Protein AF-A0A6G1E9P6-F1 (afdb_monomer_lite)

Organism: NCBI:txid110450

Foldseek 3Di:
DFWWKKKWFADPVPQFTAWIWTRDPVDIDDGDGDRPHDIDMDTDPQPWDFPDKDFDDDPGTNDIDTDTDHD

Sequence (71 aa):
MGSSCVIIHVRDYTHVITSLKFVTNHHTIGPFGDGTDTPFGFPVLNNGSIIGFFARASHCLEAIGVYVHPL

Structure (mmCIF, N/CA/C/O backbone):
data_AF-A0A6G1E9P6-F1
#
_entry.id   AF-A0A6G1E9P6-F1
#
loop_
_atom_site.group_PDB
_atom_site.id
_atom_site.type_symbol
_atom_site.label_atom_id
_atom_site.label_alt_id
_atom_site.label_comp_id
_atom_site.label_asym_id
_atom_site.label_entity_id
_atom_site.label_seq_id
_atom_site.pdbx_PDB_ins_code
_atom_site.Cartn_x
_atom_site.Cartn_y
_atom_site.Cartn_z
_atom_site.occupancy
_atom_site.B_iso_or_equiv
_atom_site.auth_seq_id
_atom_site.auth_comp_id
_atom_site.auth_asym_id
_atom_site.auth_atom_id
_atom_site.pdbx_PDB_model_num
ATOM 1 N N . MET A 1 1 ? -7.652 -0.981 22.407 1.00 48.00 1 MET A N 1
ATOM 2 C CA . MET A 1 1 ? -8.086 0.066 21.457 1.00 48.00 1 MET A CA 1
ATOM 3 C C . MET A 1 1 ? -6.978 0.220 20.428 1.00 48.00 1 MET A C 1
ATOM 5 O O . MET A 1 1 ? -6.026 0.937 20.687 1.00 48.00 1 MET A O 1
ATOM 9 N N . GLY A 1 2 ? -7.008 -0.571 19.354 1.00 54.38 2 GLY A N 1
ATOM 10 C CA . GLY A 1 2 ? -5.941 -0.598 18.349 1.00 54.38 2 GLY A CA 1
ATOM 11 C C . GLY A 1 2 ? -6.524 -0.297 16.978 1.00 54.38 2 GLY A C 1
ATOM 12 O O . GLY A 1 2 ? -7.413 -1.019 16.533 1.00 54.38 2 GLY A O 1
ATOM 13 N N . SER A 1 3 ? -6.066 0.780 16.347 1.00 61.75 3 SER A N 1
ATOM 14 C CA . SER A 1 3 ? -6.467 1.161 14.992 1.00 61.75 3 SER A CA 1
ATOM 15 C C . SER A 1 3 ? -5.812 0.219 13.981 1.00 61.75 3 SER A C 1
ATOM 17 O O . SER A 1 3 ? -4.597 0.025 14.025 1.00 61.75 3 SER A O 1
ATOM 19 N N . SER A 1 4 ? -6.598 -0.363 13.073 1.00 77.38 4 SER A N 1
ATOM 20 C CA . SER A 1 4 ? -6.043 -1.116 11.941 1.00 77.38 4 SER A CA 1
ATOM 21 C C . SER A 1 4 ? -5.544 -0.139 10.874 1.00 77.38 4 SER A C 1
ATOM 23 O O . SER A 1 4 ? -6.143 0.914 10.672 1.00 77.38 4 SER A O 1
ATOM 25 N N . CYS A 1 5 ? -4.435 -0.442 10.209 1.00 81.06 5 CYS A N 1
ATOM 26 C CA . CYS A 1 5 ? -3.828 0.426 9.204 1.00 81.06 5 CYS A CA 1
ATOM 27 C C . CYS A 1 5 ? -3.050 -0.397 8.174 1.00 81.06 5 CYS A C 1
ATOM 29 O O . CYS A 1 5 ? -2.515 -1.461 8.484 1.00 81.06 5 CYS A O 1
ATOM 31 N N . VAL A 1 6 ? -2.948 0.111 6.952 1.00 84.75 6 VAL A N 1
ATOM 32 C CA . VAL A 1 6 ? -2.058 -0.434 5.920 1.00 84.75 6 VAL A CA 1
ATOM 33 C C . VAL A 1 6 ? -0.941 0.572 5.703 1.00 84.75 6 VAL A C 1
ATOM 35 O O . VAL A 1 6 ? -1.231 1.730 5.418 1.00 84.75 6 VAL A O 1
ATOM 38 N N . ILE A 1 7 ? 0.312 0.138 5.847 1.00 85.69 7 ILE A N 1
ATOM 39 C CA . ILE A 1 7 ? 1.504 0.941 5.547 1.00 85.69 7 ILE A CA 1
ATOM 40 C C . ILE A 1 7 ? 2.167 0.387 4.291 1.00 85.69 7 ILE A C 1
ATOM 42 O O . ILE A 1 7 ? 2.300 -0.827 4.135 1.00 85.69 7 ILE A O 1
ATOM 46 N N . ILE A 1 8 ? 2.575 1.281 3.404 1.00 86.19 8 ILE A N 1
ATOM 47 C CA . ILE A 1 8 ? 2.962 0.980 2.035 1.00 86.19 8 ILE A CA 1
ATOM 48 C C . ILE A 1 8 ? 4.192 1.818 1.688 1.00 86.19 8 ILE A C 1
ATOM 50 O O . ILE A 1 8 ? 4.223 2.998 2.017 1.00 86.19 8 ILE A O 1
ATOM 54 N N . HIS A 1 9 ? 5.183 1.234 1.020 1.00 85.75 9 HIS A N 1
ATOM 55 C CA . HIS A 1 9 ? 6.322 1.980 0.473 1.00 85.75 9 HIS A CA 1
ATOM 56 C C . HIS A 1 9 ? 6.236 2.020 -1.052 1.00 85.75 9 HIS A C 1
ATOM 58 O O . HIS A 1 9 ? 5.865 1.016 -1.667 1.00 85.75 9 HIS A O 1
ATOM 64 N N . VAL A 1 10 ? 6.543 3.176 -1.646 1.00 80.44 10 VAL A N 1
ATOM 65 C CA . VAL A 1 10 ? 6.469 3.418 -3.097 1.00 80.44 10 VAL A CA 1
ATOM 66 C C . VAL A 1 10 ? 7.785 3.971 -3.612 1.00 80.44 10 VAL A C 1
ATOM 68 O O . VAL A 1 10 ? 8.365 4.853 -2.983 1.00 80.44 10 VAL A O 1
ATOM 71 N N . ARG A 1 11 ? 8.211 3.518 -4.797 1.00 81.81 11 ARG A N 1
ATOM 72 C CA . ARG A 1 11 ? 9.331 4.125 -5.533 1.00 81.81 11 ARG A CA 1
ATOM 73 C C . ARG A 1 11 ? 8.894 5.306 -6.378 1.00 81.81 11 ARG A C 1
ATOM 75 O O . ARG A 1 11 ? 8.115 5.134 -7.309 1.00 81.81 11 ARG A O 1
ATOM 82 N N . ASP A 1 12 ? 9.478 6.473 -6.128 1.00 71.81 12 ASP A N 1
ATOM 83 C CA . ASP A 1 12 ? 9.109 7.725 -6.802 1.00 71.81 12 ASP A CA 1
ATOM 84 C C . ASP A 1 12 ? 9.407 7.741 -8.310 1.00 71.81 12 ASP A C 1
ATOM 86 O O . ASP A 1 12 ? 8.699 8.396 -9.066 1.00 71.81 12 ASP A O 1
ATOM 90 N N . TYR A 1 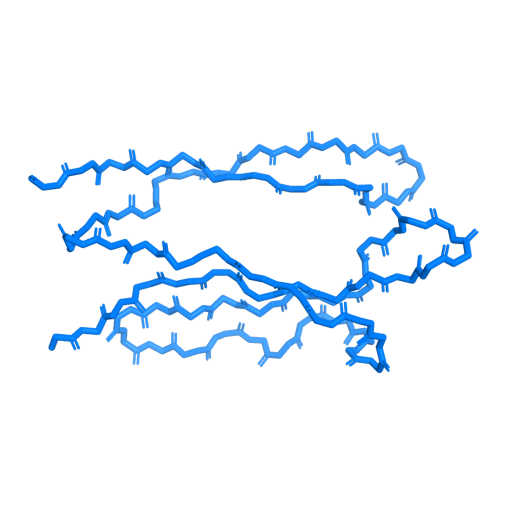13 ? 10.404 6.984 -8.781 1.00 71.81 13 TYR A N 1
ATOM 91 C CA . TYR A 1 13 ? 10.747 6.951 -10.211 1.00 71.81 13 TYR A CA 1
ATOM 92 C C . TYR A 1 13 ? 9.755 6.163 -11.074 1.00 71.81 13 TYR A C 1
ATOM 94 O O . TYR A 1 13 ? 9.675 6.390 -12.279 1.00 71.81 13 TYR A O 1
ATOM 102 N N . THR A 1 14 ? 9.033 5.211 -10.483 1.00 76.69 14 THR A N 1
ATOM 103 C CA . THR A 1 14 ? 8.153 4.286 -11.216 1.00 76.69 14 THR A CA 1
ATOM 104 C C . THR A 1 14 ? 6.740 4.211 -10.646 1.00 76.69 14 THR A C 1
ATOM 106 O O . THR A 1 14 ? 5.894 3.549 -11.236 1.00 76.69 14 THR A O 1
ATOM 109 N N . HIS A 1 15 ? 6.472 4.888 -9.525 1.00 80.44 15 HIS A N 1
ATOM 110 C CA . HIS A 1 15 ? 5.209 4.863 -8.783 1.00 80.44 15 HIS A CA 1
ATOM 111 C C . HIS A 1 15 ? 4.667 3.442 -8.563 1.00 80.44 15 HIS A C 1
ATOM 113 O O . HIS A 1 15 ? 3.480 3.175 -8.734 1.00 80.44 15 HIS A O 1
ATOM 119 N N . VAL A 1 16 ? 5.556 2.518 -8.189 1.00 89.75 16 VAL A N 1
ATOM 120 C CA . VAL A 1 16 ? 5.194 1.139 -7.836 1.00 89.75 16 VAL A CA 1
ATOM 121 C C . VAL A 1 16 ? 5.317 0.926 -6.341 1.00 89.75 16 VAL A C 1
ATOM 123 O O . VAL A 1 16 ? 6.241 1.434 -5.703 1.00 89.75 16 VAL A O 1
ATOM 126 N N . ILE A 1 17 ? 4.405 0.134 -5.796 1.00 91.56 17 ILE A N 1
ATOM 127 C CA . ILE A 1 17 ? 4.451 -0.314 -4.413 1.00 91.56 17 ILE A CA 1
ATOM 128 C C . ILE A 1 17 ? 5.540 -1.382 -4.279 1.00 91.56 17 ILE A C 1
ATOM 130 O O . ILE A 1 17 ? 5.481 -2.425 -4.932 1.00 91.56 17 ILE A O 1
ATOM 134 N N . THR A 1 18 ? 6.523 -1.122 -3.421 1.00 92.25 18 THR A N 1
ATO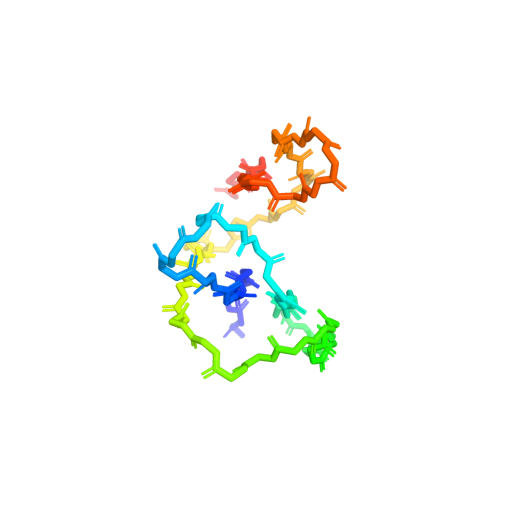M 135 C CA . THR A 1 18 ? 7.675 -2.001 -3.174 1.00 92.25 18 THR A CA 1
ATOM 136 C C . THR A 1 18 ? 7.569 -2.777 -1.875 1.00 92.25 18 THR A C 1
ATOM 138 O O . THR A 1 18 ? 8.187 -3.837 -1.752 1.00 92.25 18 THR A O 1
ATOM 141 N N . SER A 1 19 ? 6.758 -2.304 -0.924 1.00 93.38 19 SER A N 1
ATOM 142 C CA . SER A 1 19 ? 6.549 -2.999 0.343 1.00 93.38 19 SER A CA 1
ATOM 143 C C . SER A 1 19 ? 5.175 -2.747 0.959 1.00 93.38 19 SER A C 1
ATOM 145 O O . SER A 1 19 ? 4.657 -1.633 0.890 1.00 93.38 19 SER A O 1
ATOM 147 N N . LEU A 1 20 ? 4.606 -3.775 1.598 1.00 92.56 20 LEU A N 1
ATOM 148 C CA . LEU A 1 20 ? 3.327 -3.735 2.317 1.00 92.56 20 LEU A CA 1
ATOM 149 C C . LEU A 1 20 ? 3.479 -4.224 3.759 1.00 92.56 20 LEU A C 1
ATOM 151 O O . LEU A 1 20 ? 4.080 -5.267 4.013 1.00 92.56 20 LEU A O 1
ATOM 155 N N . LYS A 1 21 ? 2.868 -3.517 4.708 1.00 92.50 21 LYS A N 1
ATOM 156 C CA . LYS A 1 21 ? 2.773 -3.911 6.117 1.00 92.50 21 LYS A CA 1
ATOM 157 C C . LYS A 1 21 ? 1.342 -3.716 6.606 1.00 92.50 21 LYS A C 1
ATOM 159 O O . LYS A 1 21 ? 0.807 -2.609 6.549 1.00 92.50 21 LYS A O 1
ATOM 164 N N . PHE A 1 22 ? 0.744 -4.781 7.125 1.00 91.44 22 PHE A N 1
ATOM 165 C CA . PHE A 1 22 ? -0.610 -4.763 7.668 1.00 91.44 22 PHE A CA 1
ATOM 166 C C . PHE A 1 22 ? -0.551 -4.628 9.179 1.00 91.44 22 PHE A C 1
ATOM 168 O O . PHE A 1 22 ? 0.010 -5.477 9.866 1.00 91.44 22 PHE A O 1
ATOM 175 N N . VAL A 1 23 ? -1.137 -3.567 9.706 1.00 90.69 23 VAL A N 1
ATOM 176 C CA . VAL A 1 23 ? -1.309 -3.365 11.140 1.00 90.69 23 VAL A CA 1
ATOM 177 C C . VAL A 1 23 ? -2.755 -3.700 11.464 1.00 90.69 23 VAL A C 1
ATOM 179 O O . VAL A 1 23 ? -3.674 -3.048 10.977 1.00 90.69 23 VAL A O 1
ATOM 182 N N . THR A 1 24 ? -2.962 -4.738 12.262 1.00 87.81 24 THR A N 1
ATOM 183 C CA . THR A 1 24 ? -4.283 -5.124 12.769 1.00 87.81 24 THR A CA 1
ATOM 184 C C . THR A 1 24 ? -4.396 -4.748 14.242 1.00 87.81 24 THR A C 1
ATOM 186 O O . THR A 1 24 ? -3.413 -4.384 14.888 1.00 87.81 24 THR A O 1
ATOM 189 N N . ASN A 1 25 ? -5.593 -4.882 14.803 1.00 85.75 25 ASN A N 1
ATOM 190 C CA . ASN A 1 25 ? -5.837 -4.690 16.230 1.00 85.75 25 ASN A CA 1
ATOM 191 C C . ASN A 1 25 ? -5.034 -5.647 17.137 1.00 85.75 25 ASN A C 1
ATOM 193 O O . ASN A 1 25 ? -4.887 -5.349 18.320 1.00 85.75 25 ASN A O 1
ATOM 197 N N . HIS A 1 26 ? -4.555 -6.785 16.619 1.00 86.38 26 HIS A N 1
ATOM 198 C CA . HIS A 1 26 ? -3.811 -7.788 17.395 1.00 86.38 26 HIS A CA 1
ATOM 199 C C . HIS A 1 26 ? -2.326 -7.841 17.030 1.00 86.38 26 HIS A C 1
ATOM 201 O O . HIS A 1 26 ? -1.470 -7.907 17.910 1.00 86.38 26 HIS A O 1
ATOM 207 N N . HIS A 1 27 ? -2.012 -7.827 15.735 1.00 88.12 27 HIS A N 1
ATOM 208 C CA . HIS A 1 27 ? -0.656 -8.048 15.241 1.00 88.12 27 HIS A CA 1
ATOM 209 C C . HIS A 1 27 ? -0.315 -7.131 14.074 1.00 88.12 27 HIS A C 1
ATOM 211 O O . HIS A 1 27 ? -1.17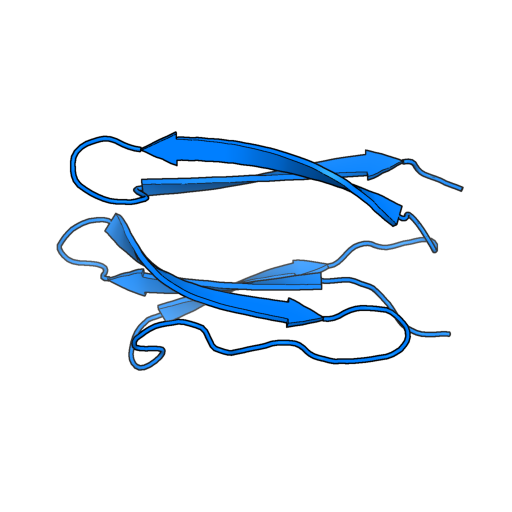4 -6.737 13.283 1.00 88.12 27 HIS A O 1
ATOM 217 N N . THR A 1 28 ? 0.977 -6.849 13.935 1.00 91.25 28 THR A N 1
ATOM 218 C CA . THR A 1 28 ? 1.536 -6.314 12.695 1.00 91.25 28 THR A CA 1
ATOM 219 C C . THR A 1 28 ? 2.099 -7.466 11.872 1.00 91.25 28 THR A C 1
ATOM 221 O O . THR A 1 28 ? 2.820 -8.305 12.405 1.00 91.25 28 THR A O 1
ATOM 224 N N . ILE A 1 29 ? 1.759 -7.507 10.588 1.00 91.94 29 ILE A N 1
ATOM 225 C CA . ILE A 1 29 ? 2.124 -8.561 9.644 1.00 91.94 29 ILE A CA 1
ATOM 226 C C . ILE A 1 29 ? 2.923 -7.920 8.500 1.00 91.94 29 ILE A C 1
ATOM 228 O O . ILE A 1 29 ? 2.448 -6.979 7.858 1.00 91.94 29 ILE A O 1
ATOM 232 N N . GLY A 1 30 ? 4.135 -8.422 8.252 1.00 91.25 30 GLY A N 1
ATOM 233 C CA . GLY A 1 30 ? 5.093 -7.870 7.286 1.00 91.25 30 GLY A CA 1
ATOM 234 C C . GLY A 1 30 ? 6.295 -7.177 7.958 1.00 91.25 30 GLY A C 1
ATOM 235 O O . GLY A 1 30 ? 6.533 -7.403 9.147 1.00 91.25 30 GLY A O 1
ATOM 236 N N . PRO A 1 31 ? 7.043 -6.320 7.235 1.00 91.44 31 PRO A N 1
ATOM 237 C CA . PRO A 1 31 ? 6.798 -5.905 5.854 1.00 91.44 31 PRO A CA 1
ATOM 238 C C . PRO A 1 31 ? 7.034 -7.027 4.836 1.00 91.44 31 PRO A C 1
ATOM 240 O O . PRO A 1 31 ? 7.898 -7.880 5.014 1.00 91.44 31 PRO A O 1
ATOM 243 N N . PHE A 1 32 ? 6.271 -6.995 3.750 1.00 91.81 32 PHE A N 1
ATOM 244 C CA . PHE A 1 32 ? 6.456 -7.841 2.578 1.00 91.81 32 PHE A CA 1
ATOM 245 C C . PHE A 1 32 ? 7.028 -6.993 1.449 1.00 91.81 32 PHE A C 1
ATOM 247 O O . PHE A 1 32 ? 6.323 -6.121 0.952 1.00 91.81 32 PHE A O 1
ATOM 254 N N . GLY A 1 33 ? 8.280 -7.246 1.061 1.00 89.06 33 GLY A N 1
ATOM 255 C CA . GLY A 1 33 ? 8.998 -6.491 0.028 1.00 89.06 33 GLY A CA 1
ATOM 256 C C . GLY A 1 33 ? 10.072 -5.547 0.584 1.00 89.06 33 GLY A C 1
ATOM 257 O O . GLY A 1 33 ? 10.386 -5.583 1.774 1.00 89.06 33 GLY A O 1
ATOM 258 N N . ASP A 1 34 ? 10.640 -4.714 -0.287 1.00 82.88 34 ASP A N 1
ATOM 259 C CA . ASP A 1 34 ? 11.732 -3.781 0.026 1.00 82.88 34 ASP A CA 1
ATOM 260 C C . ASP A 1 34 ? 11.151 -2.435 0.483 1.00 82.88 34 ASP A C 1
ATOM 262 O O . ASP A 1 34 ? 10.563 -1.699 -0.302 1.00 82.88 34 ASP A O 1
ATOM 266 N N . GLY A 1 35 ? 11.225 -2.154 1.786 1.00 73.75 35 GLY A N 1
ATOM 267 C CA . GLY A 1 35 ? 10.616 -0.976 2.419 1.00 73.75 35 GLY A CA 1
ATOM 268 C C . GLY A 1 35 ? 11.543 0.233 2.530 1.00 73.75 35 GLY A C 1
ATOM 269 O O . GLY A 1 35 ? 11.381 1.023 3.452 1.00 73.75 35 GLY A O 1
ATOM 270 N N . THR A 1 36 ? 12.554 0.341 1.667 1.00 71.12 36 THR A N 1
ATOM 271 C CA . THR A 1 36 ? 13.556 1.422 1.716 1.00 71.12 36 THR A CA 1
ATOM 272 C C . THR A 1 36 ? 13.067 2.756 1.140 1.00 71.12 36 THR A C 1
ATOM 274 O O . THR A 1 36 ? 13.753 3.766 1.289 1.00 71.12 36 THR A O 1
ATOM 277 N N . ASP A 1 37 ? 11.889 2.769 0.515 1.00 77.50 37 ASP A N 1
ATOM 278 C CA . ASP A 1 37 ? 11.352 3.922 -0.212 1.00 77.50 37 ASP A CA 1
ATOM 279 C C . ASP A 1 37 ? 10.344 4.753 0.616 1.00 77.50 37 ASP A C 1
ATOM 281 O O . ASP A 1 37 ? 10.252 4.618 1.836 1.00 77.50 37 ASP A O 1
ATOM 285 N N . THR A 1 38 ? 9.576 5.637 -0.029 1.00 82.81 38 THR A N 1
ATOM 286 C CA . THR A 1 38 ? 8.691 6.610 0.635 1.00 82.81 38 THR A CA 1
ATOM 287 C C . THR A 1 38 ? 7.482 5.921 1.294 1.00 82.81 38 THR A C 1
ATOM 289 O O . THR A 1 38 ? 6.658 5.343 0.576 1.00 82.81 38 THR A O 1
ATOM 292 N N . PRO A 1 39 ? 7.329 5.971 2.637 1.00 83.75 39 PRO A N 1
ATOM 293 C CA 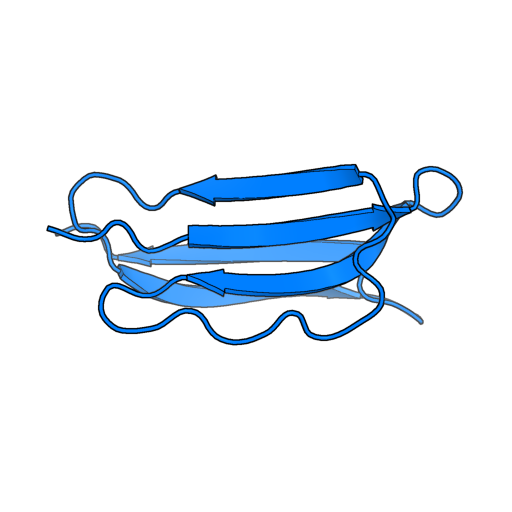. PRO A 1 39 ? 6.203 5.355 3.329 1.00 83.75 39 PRO A CA 1
ATOM 294 C C . PRO A 1 39 ? 4.931 6.202 3.226 1.00 83.75 39 PRO A C 1
ATOM 296 O O . PRO A 1 39 ? 4.942 7.410 3.458 1.00 83.75 39 PRO A O 1
ATOM 299 N N . PHE A 1 40 ? 3.799 5.546 3.000 1.00 82.19 40 PHE A N 1
ATOM 300 C CA . PHE A 1 40 ? 2.462 6.108 3.150 1.00 82.19 40 PHE A CA 1
ATOM 301 C C . PHE A 1 40 ? 1.534 5.107 3.843 1.00 82.19 40 PHE A C 1
ATOM 303 O O . PHE A 1 40 ? 1.830 3.914 3.909 1.00 82.19 40 PHE A O 1
ATOM 310 N N . GLY A 1 41 ? 0.409 5.564 4.395 1.00 84.44 41 GLY A N 1
ATOM 311 C CA . GLY A 1 41 ? -0.518 4.644 5.042 1.00 84.44 41 GLY A CA 1
ATOM 312 C C . GLY A 1 41 ? -1.932 5.157 5.248 1.00 84.44 41 GLY A C 1
ATOM 313 O O . GLY A 1 41 ? -2.189 6.359 5.215 1.00 84.44 41 GLY A O 1
ATOM 314 N N . PHE A 1 42 ? -2.839 4.210 5.480 1.00 80.75 42 PHE A N 1
ATOM 315 C CA . PHE A 1 42 ? -4.275 4.442 5.635 1.00 80.75 42 PHE A CA 1
ATOM 316 C C . PHE A 1 42 ? -4.753 4.011 7.026 1.00 80.75 42 PHE A C 1
ATOM 318 O O . PHE A 1 42 ? -5.008 2.820 7.233 1.00 80.75 42 PHE A O 1
ATOM 325 N N . PRO A 1 43 ? -4.882 4.937 7.992 1.00 80.94 43 PRO A N 1
ATOM 326 C CA . PRO A 1 43 ? -5.421 4.601 9.300 1.00 80.94 43 PRO A CA 1
ATOM 327 C C . PRO A 1 43 ? -6.932 4.378 9.208 1.00 80.94 43 PRO A C 1
ATOM 329 O O . PRO A 1 43 ? -7.671 5.235 8.723 1.00 80.94 43 PRO A O 1
ATOM 332 N N . VAL A 1 44 ? -7.407 3.249 9.728 1.00 80.88 44 VAL A N 1
ATOM 333 C CA . VAL A 1 44 ? -8.835 3.032 9.951 1.00 80.88 44 VAL A CA 1
ATOM 334 C C . VAL A 1 44 ? -9.211 3.621 11.302 1.00 80.88 44 VAL A C 1
ATOM 336 O O . VAL A 1 44 ? -8.739 3.184 12.353 1.00 80.88 44 VAL A O 1
ATOM 339 N N . LEU A 1 45 ? -10.037 4.664 11.250 1.00 76.44 45 LEU A N 1
ATOM 340 C CA . LEU A 1 45 ? -10.514 5.411 12.410 1.00 76.44 45 LEU A CA 1
ATOM 341 C C . LEU A 1 45 ? -11.860 4.852 12.902 1.00 76.44 45 LEU A C 1
ATOM 343 O O . LEU A 1 45 ? -12.523 4.088 12.203 1.00 76.44 45 LEU A O 1
ATOM 347 N N . ASN A 1 46 ? -12.268 5.253 14.109 1.00 77.50 46 ASN A N 1
ATOM 348 C CA . ASN A 1 46 ? -13.593 4.966 14.683 1.00 77.50 46 ASN A CA 1
ATOM 349 C C . ASN A 1 46 ? -13.938 3.470 14.780 1.00 77.50 46 ASN A C 1
ATOM 351 O O . ASN A 1 46 ? -15.074 3.075 14.547 1.00 77.50 46 ASN A O 1
ATOM 355 N N . ASN A 1 47 ? -12.947 2.634 15.106 1.00 77.19 47 ASN A N 1
ATOM 356 C CA . ASN A 1 47 ? -13.088 1.179 15.223 1.00 77.19 47 ASN A CA 1
ATOM 357 C C . ASN A 1 47 ? -13.613 0.470 13.954 1.00 77.19 47 ASN A C 1
ATOM 359 O O . ASN A 1 47 ? -14.038 -0.681 14.036 1.00 77.19 47 ASN A O 1
ATOM 363 N N . GLY A 1 48 ? -13.545 1.113 12.785 1.00 84.75 48 GLY A N 1
ATOM 364 C CA . GLY A 1 48 ? -13.869 0.457 11.524 1.00 84.75 48 GLY A CA 1
ATOM 365 C C . GLY A 1 48 ? -12.974 -0.760 11.264 1.00 84.75 48 GLY A C 1
ATOM 366 O O . GLY A 1 48 ? -11.848 -0.856 11.764 1.00 84.75 48 GLY A O 1
ATOM 367 N N . SER A 1 49 ? -13.469 -1.685 10.449 1.00 88.62 49 SER A N 1
ATOM 368 C CA . SER A 1 49 ? -12.731 -2.879 10.039 1.00 88.62 49 SER A CA 1
ATOM 369 C C . SER A 1 49 ? -12.445 -2.854 8.545 1.00 88.62 49 SER A C 1
ATOM 371 O O . SER A 1 49 ? -13.325 -2.543 7.742 1.00 88.62 49 SER A O 1
ATOM 373 N N . ILE A 1 50 ? -11.218 -3.205 8.159 1.00 90.38 50 ILE A N 1
ATOM 374 C CA . ILE A 1 50 ? -10.893 -3.458 6.755 1.00 90.38 50 ILE A CA 1
ATOM 375 C C . ILE A 1 50 ? -11.507 -4.807 6.394 1.00 90.38 50 ILE A C 1
ATOM 377 O O . ILE A 1 50 ? -11.087 -5.838 6.912 1.00 90.38 50 ILE A O 1
ATOM 381 N N . ILE A 1 51 ? -12.494 -4.797 5.504 1.00 92.06 51 ILE A N 1
ATOM 382 C CA . ILE A 1 51 ? -13.202 -6.009 5.063 1.00 92.06 51 ILE A CA 1
ATOM 383 C C . ILE A 1 51 ? -12.784 -6.462 3.664 1.00 92.06 51 ILE A C 1
ATOM 385 O O . ILE A 1 51 ? -13.214 -7.509 3.191 1.00 92.06 51 ILE A O 1
ATOM 389 N N . GLY A 1 52 ? -11.946 -5.678 2.988 1.00 92.00 52 GLY A N 1
ATOM 390 C CA . GLY A 1 52 ? -11.445 -6.021 1.669 1.00 92.00 52 GLY A CA 1
ATOM 391 C C . GLY A 1 52 ? -10.434 -5.016 1.146 1.00 92.00 52 GLY A C 1
ATOM 392 O O . GLY A 1 52 ? -10.265 -3.923 1.687 1.00 92.00 52 GLY A O 1
ATOM 393 N N . PHE A 1 53 ? -9.787 -5.402 0.055 1.00 93.12 53 PHE A N 1
ATOM 394 C CA . PHE A 1 53 ? -8.817 -4.592 -0.667 1.00 93.12 53 PHE A CA 1
ATOM 395 C C . PHE A 1 53 ? -9.215 -4.535 -2.135 1.00 93.12 53 PHE A C 1
ATOM 397 O O . PHE A 1 53 ? -9.795 -5.479 -2.670 1.00 93.12 53 PHE A O 1
ATOM 404 N N . PHE A 1 54 ? -8.857 -3.443 -2.791 1.00 94.62 54 PHE A N 1
ATOM 405 C CA . PHE A 1 54 ? -8.884 -3.332 -4.243 1.00 94.62 54 PHE A CA 1
ATOM 406 C C . PHE A 1 54 ? -7.560 -2.740 -4.707 1.00 94.62 54 PHE A C 1
ATOM 408 O O . PHE A 1 54 ? -6.867 -2.066 -3.945 1.00 94.62 54 PHE A O 1
ATOM 415 N N . ALA A 1 55 ? -7.178 -3.016 -5.946 1.00 94.00 55 ALA A N 1
ATOM 416 C CA . ALA A 1 55 ? -5.867 -2.637 -6.440 1.00 94.00 55 ALA A CA 1
ATOM 417 C C . ALA A 1 55 ? -5.889 -2.337 -7.934 1.00 94.00 55 ALA A C 1
ATOM 419 O O . ALA A 1 55 ? -6.733 -2.841 -8.677 1.00 94.00 55 ALA A O 1
ATOM 420 N N . ARG A 1 56 ? -4.906 -1.544 -8.360 1.00 94.12 56 ARG A N 1
ATOM 421 C CA . ARG A 1 56 ? -4.516 -1.390 -9.757 1.00 94.12 56 ARG A CA 1
ATOM 422 C C . ARG A 1 56 ? -3.127 -1.987 -9.926 1.00 94.12 56 ARG A C 1
ATOM 424 O O . ARG A 1 56 ? -2.193 -1.607 -9.218 1.00 94.12 56 ARG A O 1
ATOM 431 N N . ALA A 1 57 ? -3.003 -2.901 -10.876 1.00 92.56 57 ALA A N 1
ATOM 432 C CA . ALA A 1 57 ? -1.744 -3.543 -11.204 1.00 92.56 57 ALA A CA 1
ATOM 433 C C . ALA A 1 57 ? -1.615 -3.743 -12.715 1.00 92.56 57 ALA A C 1
ATOM 435 O O . ALA A 1 57 ? -2.611 -3.917 -13.419 1.00 92.56 57 ALA A O 1
ATOM 436 N N . SER A 1 58 ? -0.370 -3.734 -13.174 1.00 89.88 58 SER A N 1
ATOM 437 C CA . SER A 1 58 ? 0.041 -4.195 -14.499 1.00 89.88 58 SER A CA 1
ATOM 438 C C . SER A 1 58 ? 1.146 -5.236 -14.291 1.00 89.88 58 SER A C 1
ATOM 440 O O . SER A 1 58 ? 0.901 -6.260 -13.657 1.00 89.88 58 SER A O 1
ATOM 442 N N . HIS A 1 59 ? 2.382 -4.961 -14.711 1.00 90.81 59 HIS A N 1
ATOM 443 C CA . HIS A 1 59 ? 3.550 -5.771 -14.343 1.00 90.81 59 HIS A CA 1
ATOM 444 C C . HIS A 1 59 ? 3.854 -5.739 -12.838 1.00 90.81 59 HIS A C 1
ATOM 446 O O . HIS A 1 59 ? 4.377 -6.709 -12.295 1.00 90.81 59 HIS A O 1
ATOM 452 N N . CYS A 1 60 ? 3.514 -4.631 -12.177 1.00 89.94 60 CYS A N 1
ATOM 453 C CA . CYS A 1 60 ? 3.709 -4.404 -10.749 1.00 89.94 60 CYS A CA 1
ATOM 454 C C . CYS A 1 60 ? 2.428 -3.842 -10.118 1.00 89.94 60 CYS A C 1
ATOM 456 O O . CYS A 1 60 ? 1.517 -3.392 -10.820 1.00 89.94 60 CYS A O 1
ATOM 458 N N . LEU A 1 61 ? 2.376 -3.843 -8.784 1.00 91.12 61 LEU A N 1
ATOM 459 C CA . LEU A 1 61 ? 1.324 -3.178 -8.021 1.00 91.12 61 LEU A CA 1
ATOM 460 C C . LEU A 1 61 ? 1.557 -1.659 -8.050 1.00 91.12 61 LEU A C 1
ATOM 462 O O . LEU A 1 61 ? 2.549 -1.176 -7.510 1.00 91.12 61 LEU A O 1
ATOM 466 N N . GLU A 1 62 ? 0.653 -0.916 -8.683 1.00 90.25 62 GLU A N 1
ATOM 467 C CA . GLU A 1 62 ? 0.762 0.544 -8.849 1.00 90.25 62 GLU A CA 1
ATOM 468 C C . GLU A 1 62 ? -0.027 1.286 -7.763 1.00 90.25 62 GLU A C 1
ATOM 470 O O . GLU A 1 62 ? 0.402 2.322 -7.265 1.00 90.25 62 GLU A O 1
ATOM 475 N N . ALA A 1 63 ? -1.183 0.748 -7.362 1.00 90.00 63 ALA A N 1
ATOM 476 C CA . ALA A 1 63 ? -2.006 1.327 -6.306 1.00 90.00 63 ALA A CA 1
ATOM 477 C C . ALA A 1 63 ? -2.800 0.258 -5.555 1.00 90.00 63 ALA A C 1
ATOM 479 O O . ALA A 1 63 ? -3.202 -0.759 -6.124 1.00 90.00 63 ALA A O 1
ATOM 480 N N . ILE A 1 64 ? -3.088 0.532 -4.285 1.00 91.62 64 ILE A N 1
ATOM 481 C CA . ILE A 1 64 ? -3.946 -0.288 -3.431 1.00 91.62 64 ILE A CA 1
ATOM 482 C C . ILE A 1 64 ? -4.864 0.621 -2.614 1.00 91.62 64 ILE A C 1
ATOM 484 O O . ILE A 1 64 ? -4.456 1.681 -2.140 1.00 91.62 64 ILE A O 1
ATOM 488 N N . GLY A 1 65 ? -6.109 0.192 -2.461 1.00 91.38 65 GLY A N 1
ATOM 489 C CA . GLY A 1 65 ? -7.109 0.807 -1.606 1.00 91.38 65 GLY A CA 1
ATOM 490 C C . GLY A 1 65 ? -7.801 -0.234 -0.732 1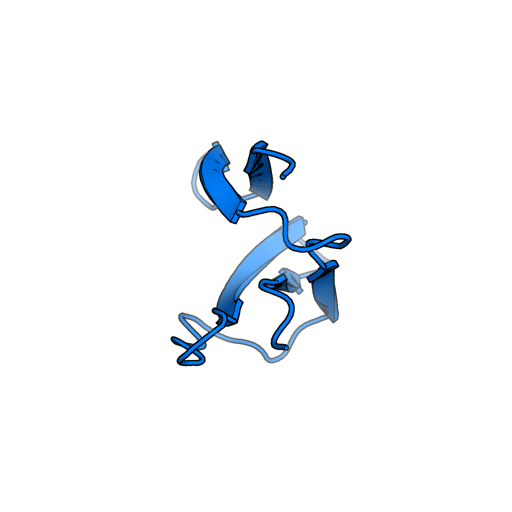.00 91.38 65 GLY A C 1
ATOM 491 O O . GLY A 1 65 ? -7.607 -1.444 -0.887 1.00 91.38 65 GLY A O 1
ATOM 492 N N . VAL A 1 66 ? -8.605 0.250 0.211 1.00 92.25 66 VAL A N 1
ATOM 493 C CA . VAL A 1 66 ? -9.274 -0.569 1.227 1.00 92.25 66 VAL A CA 1
ATOM 494 C C . VAL A 1 66 ? -10.777 -0.328 1.225 1.00 92.25 66 VAL A C 1
ATOM 496 O O . VAL A 1 66 ? -11.237 0.803 1.078 1.00 92.25 66 VAL A O 1
ATOM 499 N N . TYR A 1 67 ? -11.540 -1.395 1.440 1.00 91.94 67 TYR A N 1
ATOM 500 C CA . TYR A 1 67 ? -12.941 -1.313 1.829 1.00 91.94 67 TYR A CA 1
ATOM 501 C C . TYR A 1 67 ? -13.035 -1.358 3.348 1.00 91.94 67 TYR A C 1
ATOM 503 O O . TYR A 1 67 ? -12.558 -2.304 3.980 1.00 91.94 67 TYR A O 1
ATOM 511 N N . VAL A 1 68 ? -13.661 -0.336 3.927 1.00 91.31 68 VAL A N 1
ATOM 512 C CA . VAL A 1 68 ? -13.841 -0.209 5.373 1.00 91.31 68 VAL A CA 1
ATOM 513 C C . VAL A 1 68 ? -15.314 -0.382 5.708 1.00 91.31 68 VAL A C 1
ATOM 515 O O . VAL A 1 68 ? -16.163 0.325 5.169 1.00 91.31 68 VAL A O 1
ATOM 518 N N . HIS A 1 69 ? -15.606 -1.305 6.617 1.00 89.00 69 HIS A N 1
ATOM 519 C CA . HIS A 1 69 ? -16.891 -1.368 7.293 1.00 89.00 69 HIS A CA 1
ATOM 520 C C . HIS A 1 69 ? -16.822 -0.486 8.548 1.00 89.00 69 HIS A C 1
ATOM 522 O O . HIS A 1 69 ? -16.022 -0.790 9.440 1.00 89.00 69 HIS A O 1
ATOM 528 N N . PRO A 1 70 ? -17.584 0.618 8.617 1.00 84.69 70 PRO A N 1
ATOM 529 C CA . PRO A 1 70 ? -17.683 1.411 9.838 1.00 84.69 70 PRO A CA 1
ATOM 530 C C . PRO A 1 70 ? -18.432 0.619 10.923 1.00 84.69 70 PRO A C 1
ATOM 532 O O . PRO A 1 70 ? -19.296 -0.191 10.589 1.00 84.69 70 PRO A O 1
ATOM 535 N N . LEU A 1 71 ? -18.091 0.847 12.196 1.00 72.62 71 LEU A N 1
ATOM 536 C CA . LEU A 1 71 ? -18.913 0.402 13.331 1.00 72.62 71 LEU A CA 1
ATOM 537 C C . LEU A 1 71 ? -20.062 1.374 13.600 1.00 72.62 71 LEU A C 1
ATOM 539 O O . LEU A 1 71 ? -19.858 2.592 13.387 1.00 72.62 71 LEU A O 1
#

pLDDT: mean 84.96, std 8.99, range [48.0, 94.62]

InterPro domains:
  IPR001229 Jacalin-like lectin domain [PF01419] (10-67)
  IPR001229 Jacalin-like lectin domain [PS51752] (1-70)
  IPR036404 Jacalin-like lectin domain superfamily [G3DSA:2.100.10.30] (2-69)
  IPR036404 Jacalin-like lectin domain superfamily [SSF51101] (13-70)

Radius of gyration: 12.55 Å; chains: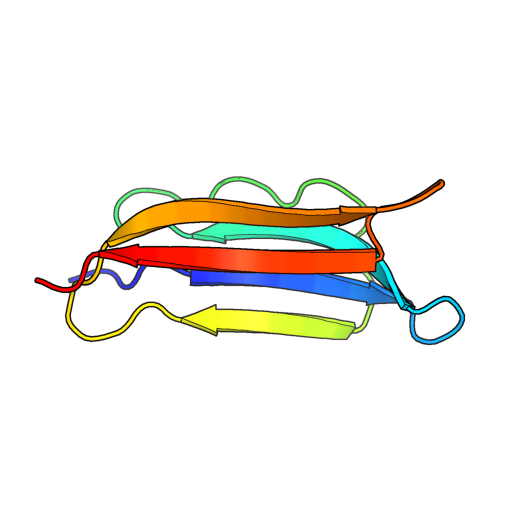 1; bounding box: 32×16×36 Å

Secondary structure (DSSP, 8-state):
----EEEEEEETTTTEEEEEEEE-SS-EEEEEE---SEEEEEE--TT-EEEEEEEEESSSEEEEEEEEE--